Protein AF-A0A2E6TBU8-F1 (afdb_monomer_lite)

Structure (mmCIF, N/CA/C/O backbone):
data_AF-A0A2E6TBU8-F1
#
_entry.id   AF-A0A2E6TBU8-F1
#
loop_
_atom_site.group_PDB
_atom_site.id
_atom_site.type_symbol
_atom_site.label_atom_id
_atom_site.label_alt_id
_atom_site.label_comp_id
_atom_site.label_asym_id
_atom_site.label_entity_id
_atom_site.label_seq_id
_atom_site.pdbx_PDB_ins_code
_atom_site.Cartn_x
_atom_site.Cartn_y
_atom_site.Cartn_z
_atom_site.occupancy
_atom_site.B_iso_or_equiv
_atom_site.auth_seq_id
_atom_site.auth_comp_id
_atom_site.auth_asym_id
_atom_site.auth_atom_id
_atom_site.pdbx_PDB_model_num
ATOM 1 N N . MET A 1 1 ? 27.312 -47.775 -93.375 1.00 44.75 1 MET A N 1
ATOM 2 C CA . MET A 1 1 ? 28.002 -47.235 -92.183 1.00 44.75 1 MET A CA 1
ATOM 3 C C . MET A 1 1 ? 27.110 -46.174 -91.551 1.00 44.75 1 MET A C 1
ATOM 5 O O . MET A 1 1 ? 26.597 -45.338 -92.279 1.00 44.75 1 MET A O 1
ATOM 9 N N . LYS A 1 2 ? 26.864 -46.291 -90.235 1.00 50.62 2 LYS A N 1
ATOM 10 C CA . LYS A 1 2 ? 26.218 -45.297 -89.344 1.00 50.62 2 LYS A CA 1
ATOM 11 C C . LYS A 1 2 ? 26.925 -43.934 -89.485 1.00 50.62 2 LYS A C 1
ATOM 13 O O . LYS A 1 2 ? 28.107 -43.943 -89.801 1.00 50.62 2 LYS A O 1
ATOM 18 N N . THR A 1 3 ? 26.263 -42.788 -89.320 1.00 46.72 3 THR A N 1
ATOM 19 C CA . THR A 1 3 ? 26.071 -42.106 -88.017 1.00 46.72 3 THR A CA 1
ATOM 20 C C . THR A 1 3 ? 24.971 -41.032 -88.132 1.00 46.72 3 THR A C 1
ATOM 22 O O . THR A 1 3 ? 24.974 -40.225 -89.052 1.00 46.72 3 THR A O 1
ATOM 25 N N . LEU A 1 4 ? 23.896 -41.109 -87.338 1.00 62.50 4 LEU A N 1
ATOM 26 C CA . LEU A 1 4 ? 23.653 -40.262 -86.154 1.00 62.50 4 LEU A CA 1
ATOM 27 C C . LEU A 1 4 ? 24.208 -38.830 -86.255 1.00 62.50 4 LEU A C 1
ATOM 29 O O . LEU A 1 4 ? 25.406 -38.631 -86.076 1.00 62.50 4 LEU A O 1
ATOM 33 N N . GLN A 1 5 ? 23.319 -37.842 -86.382 1.00 59.22 5 GLN A N 1
ATOM 34 C CA . GLN A 1 5 ? 23.560 -36.506 -85.836 1.00 59.22 5 GLN A CA 1
ATOM 35 C C . GLN A 1 5 ? 22.358 -36.086 -84.985 1.00 59.22 5 GLN A C 1
ATOM 37 O O . GLN A 1 5 ? 21.212 -36.057 -85.426 1.00 59.22 5 GLN A O 1
ATOM 42 N N . LEU A 1 6 ? 22.698 -35.896 -83.715 1.00 56.44 6 LEU A N 1
ATOM 43 C CA . LEU A 1 6 ? 21.910 -35.684 -82.511 1.00 56.44 6 LEU A CA 1
ATOM 44 C C . LEU A 1 6 ? 20.945 -34.493 -82.596 1.00 56.44 6 LEU A C 1
ATOM 46 O O . LEU A 1 6 ? 21.318 -33.396 -83.007 1.00 56.44 6 LEU A O 1
ATOM 50 N N . ALA A 1 7 ? 19.744 -34.689 -82.054 1.00 62.12 7 ALA A N 1
ATOM 51 C CA . ALA A 1 7 ? 18.883 -33.609 -81.600 1.00 62.12 7 ALA A CA 1
ATOM 52 C C . ALA A 1 7 ? 19.557 -32.850 -80.444 1.00 62.12 7 ALA A C 1
ATOM 54 O O . ALA A 1 7 ? 19.913 -33.448 -79.429 1.00 62.12 7 ALA A O 1
ATOM 55 N N . LEU A 1 8 ? 19.684 -31.530 -80.565 1.00 59.69 8 LEU A N 1
ATOM 56 C CA . LEU A 1 8 ? 20.050 -30.655 -79.452 1.00 59.69 8 LEU A CA 1
ATOM 57 C C . LEU A 1 8 ? 18.792 -29.925 -78.978 1.00 59.69 8 LEU A C 1
ATOM 59 O O . LEU A 1 8 ? 18.459 -28.831 -79.422 1.00 59.69 8 LEU A O 1
ATOM 63 N N . SER A 1 9 ? 18.073 -30.580 -78.067 1.00 67.00 9 SER A N 1
ATOM 64 C CA . SER A 1 9 ? 17.019 -29.961 -77.269 1.00 67.00 9 SER A CA 1
ATOM 65 C C . SER A 1 9 ? 17.670 -29.028 -76.247 1.00 67.00 9 SER A C 1
ATOM 67 O O . SER A 1 9 ? 18.173 -29.478 -75.217 1.00 67.00 9 SER A O 1
ATOM 69 N N . SER A 1 10 ? 17.666 -27.727 -76.534 1.00 66.00 10 SER A N 1
ATOM 70 C CA . SER A 1 10 ? 18.135 -26.684 -75.618 1.00 66.00 10 SER A CA 1
ATOM 71 C C . SER A 1 10 ? 17.218 -26.601 -74.394 1.00 66.00 10 SER A C 1
ATOM 73 O O . SER A 1 10 ? 16.193 -25.918 -74.399 1.00 66.00 10 SER A O 1
ATOM 75 N N . LYS A 1 11 ? 17.574 -27.317 -73.325 1.00 64.06 11 LYS A N 1
ATOM 76 C CA . LYS A 1 11 ? 16.911 -27.215 -72.024 1.00 64.06 11 LYS A CA 1
ATOM 77 C C . LYS A 1 11 ? 17.413 -25.947 -71.326 1.00 64.06 11 LYS A C 1
ATOM 79 O O . LYS A 1 11 ? 18.502 -25.939 -70.764 1.00 64.06 11 LYS A O 1
ATOM 84 N N . SER A 1 12 ? 16.623 -24.875 -71.382 1.00 64.94 12 SER A N 1
ATOM 85 C CA . SER A 1 12 ? 16.868 -23.654 -70.604 1.00 64.94 12 SER A CA 1
ATOM 86 C C . SER A 1 12 ? 16.741 -23.971 -69.110 1.00 64.94 12 SER A C 1
ATOM 88 O O . SER A 1 12 ? 15.643 -24.185 -68.598 1.00 64.94 12 SER A O 1
ATOM 90 N N . SER A 1 13 ? 17.871 -24.071 -68.410 1.00 67.94 13 SER A N 1
ATOM 91 C CA . SER A 1 13 ? 17.912 -24.122 -66.951 1.00 67.94 13 SER A CA 1
ATOM 92 C C . SER A 1 13 ? 17.833 -22.699 -66.403 1.00 67.94 13 SER A C 1
ATOM 94 O O . SER A 1 13 ? 18.804 -21.945 -66.469 1.00 67.94 13 SER A O 1
ATOM 96 N N . THR A 1 14 ? 16.687 -22.319 -65.846 1.00 67.69 14 THR A N 1
ATOM 97 C CA . THR A 1 14 ? 16.548 -21.074 -65.084 1.00 67.69 14 THR A CA 1
ATOM 98 C C . THR A 1 14 ? 17.296 -21.211 -63.760 1.00 67.69 14 THR A C 1
ATOM 100 O O . THR A 1 14 ? 16.773 -21.752 -62.784 1.00 67.69 14 THR A O 1
ATOM 103 N N . THR A 1 15 ? 18.543 -20.750 -63.723 1.00 69.94 15 THR A N 1
ATOM 104 C CA . THR A 1 15 ? 19.335 -20.657 -62.494 1.00 69.94 15 THR A CA 1
ATOM 105 C C . THR A 1 15 ? 18.718 -19.582 -61.608 1.00 69.94 15 THR A C 1
ATOM 107 O O . THR A 1 15 ? 18.821 -18.390 -61.891 1.00 69.94 15 THR A O 1
ATOM 110 N N . HIS A 1 16 ? 18.033 -19.991 -60.544 1.00 70.50 16 HIS A N 1
ATOM 111 C CA . HIS A 1 16 ? 17.517 -19.051 -59.559 1.00 70.50 16 HIS A CA 1
ATOM 112 C C . HIS A 1 16 ? 18.712 -18.412 -58.839 1.00 70.50 16 HIS A C 1
ATOM 114 O O . HIS A 1 16 ? 19.489 -19.105 -58.177 1.00 70.50 16 HIS A O 1
ATOM 120 N N . ALA A 1 17 ? 18.911 -17.105 -59.022 1.00 74.88 17 ALA A N 1
ATOM 121 C CA . ALA A 1 17 ? 19.996 -16.385 -58.374 1.00 74.88 17 ALA A CA 1
ATOM 122 C C . ALA A 1 17 ? 19.794 -16.444 -56.855 1.00 74.88 17 ALA A C 1
ATOM 124 O O . ALA A 1 17 ? 18.812 -15.920 -56.326 1.00 74.88 17 ALA A O 1
ATOM 125 N N . LYS A 1 18 ? 20.720 -17.098 -56.147 1.00 73.25 18 LYS A N 1
ATOM 126 C CA . LYS A 1 18 ? 20.741 -17.091 -54.683 1.00 73.25 18 LYS A CA 1
ATOM 127 C C . LYS A 1 18 ? 21.026 -15.659 -54.235 1.00 73.25 18 LYS A C 1
ATOM 129 O O . LYS A 1 18 ? 22.141 -15.171 -54.399 1.00 73.25 18 LYS A O 1
ATOM 134 N N . ARG A 1 19 ? 20.008 -14.970 -53.718 1.00 77.69 19 ARG A N 1
ATOM 135 C CA . ARG A 1 19 ? 20.168 -13.633 -53.136 1.00 77.69 19 ARG A CA 1
ATOM 136 C C . ARG A 1 19 ? 20.921 -13.804 -51.817 1.00 77.69 19 ARG A C 1
ATOM 138 O O . ARG A 1 19 ? 20.428 -14.467 -50.909 1.00 77.69 19 ARG A O 1
ATOM 145 N N . GLY A 1 20 ? 22.152 -13.299 -51.773 1.00 75.88 20 GLY A N 1
ATOM 146 C CA . GLY A 1 20 ? 22.964 -13.251 -50.562 1.00 75.88 20 GLY A CA 1
ATOM 147 C C . GLY A 1 20 ? 22.460 -12.176 -49.602 1.00 75.88 20 GLY A C 1
ATOM 148 O O . GLY A 1 20 ? 21.785 -11.233 -50.011 1.00 75.88 20 GLY A O 1
ATOM 149 N N . PHE A 1 21 ? 22.799 -12.339 -48.330 1.00 82.06 21 PHE A N 1
ATOM 150 C CA . PHE A 1 21 ? 22.486 -11.382 -47.277 1.00 82.06 21 PHE A CA 1
ATOM 151 C C . PHE A 1 21 ? 23.396 -10.152 -47.382 1.00 82.06 21 PHE A C 1
ATOM 153 O O . PHE A 1 21 ? 24.569 -10.278 -47.744 1.00 82.06 21 PHE A O 1
ATOM 160 N N . THR A 1 22 ? 22.874 -8.962 -47.086 1.00 90.38 22 THR A N 1
ATOM 161 C CA . THR A 1 22 ? 23.671 -7.730 -47.174 1.00 90.38 22 THR A CA 1
ATOM 162 C C . THR A 1 22 ? 24.373 -7.430 -45.848 1.00 90.38 22 THR A C 1
ATOM 164 O O . THR A 1 22 ? 23.861 -7.736 -44.774 1.00 90.38 22 THR A O 1
ATOM 167 N N . LEU A 1 23 ? 25.552 -6.799 -45.895 1.00 91.62 23 LEU A N 1
ATOM 168 C CA . LEU A 1 23 ? 26.266 -6.397 -44.673 1.00 91.62 23 LEU A CA 1
ATOM 169 C C . LEU A 1 23 ? 25.438 -5.424 -43.826 1.00 91.62 23 LEU A C 1
ATOM 171 O O . LEU A 1 23 ? 25.397 -5.549 -42.605 1.00 91.62 23 LEU A O 1
ATOM 175 N N . ILE A 1 24 ? 24.744 -4.489 -44.481 1.00 94.69 24 ILE A N 1
ATOM 176 C CA . ILE A 1 24 ? 23.894 -3.503 -43.806 1.00 94.69 24 ILE A CA 1
ATOM 177 C C . ILE A 1 24 ? 22.760 -4.169 -43.018 1.00 94.69 24 ILE A C 1
ATOM 179 O O . ILE A 1 24 ? 22.394 -3.699 -41.948 1.00 94.69 24 ILE A O 1
ATOM 183 N N . GLU A 1 25 ? 22.250 -5.299 -43.497 1.00 91.69 25 GLU A N 1
ATOM 184 C CA . GLU A 1 25 ? 21.164 -6.027 -42.851 1.00 91.69 25 GLU A CA 1
ATOM 185 C C . GLU A 1 25 ? 21.635 -6.711 -41.562 1.00 91.69 25 GLU A C 1
ATOM 187 O O . GLU A 1 25 ? 20.921 -6.672 -40.564 1.00 91.69 25 GLU A O 1
ATOM 192 N N . ILE A 1 26 ? 22.877 -7.215 -41.511 1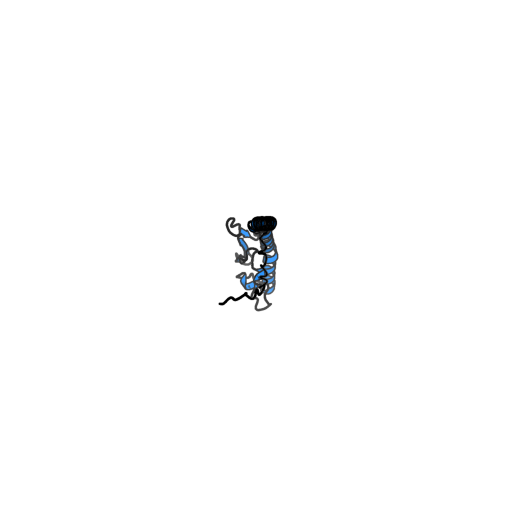.00 93.56 26 ILE A N 1
ATOM 193 C CA . ILE A 1 26 ? 23.454 -7.707 -40.246 1.00 93.56 26 ILE A CA 1
ATOM 194 C C . ILE A 1 26 ? 23.714 -6.531 -39.307 1.00 93.56 26 ILE A C 1
ATOM 196 O O . ILE A 1 26 ? 23.429 -6.628 -38.117 1.00 93.56 26 ILE A O 1
ATOM 200 N N . LEU A 1 27 ? 24.209 -5.404 -39.824 1.00 95.88 27 LEU A N 1
ATOM 201 C CA . LEU A 1 27 ? 24.492 -4.224 -39.003 1.00 95.88 27 LEU A CA 1
ATOM 202 C C . LEU A 1 27 ? 23.231 -3.667 -38.332 1.00 95.88 27 LEU A C 1
ATOM 204 O O . LEU A 1 27 ? 23.262 -3.381 -37.137 1.00 95.88 27 LEU A O 1
ATOM 208 N N . ILE A 1 28 ? 22.117 -3.560 -39.062 1.00 95.62 28 ILE A N 1
ATOM 209 C CA . ILE A 1 28 ? 20.843 -3.091 -38.498 1.00 95.62 28 ILE A CA 1
ATOM 210 C C . ILE A 1 28 ? 20.316 -4.085 -37.458 1.00 95.62 28 ILE A C 1
ATOM 212 O O . ILE A 1 28 ? 19.880 -3.666 -36.388 1.00 95.62 28 ILE A O 1
ATOM 216 N N . VAL A 1 29 ? 20.390 -5.393 -37.719 1.00 95.88 29 VAL A N 1
ATOM 217 C CA . VAL A 1 29 ? 19.944 -6.416 -36.758 1.00 95.88 29 VAL A CA 1
ATOM 218 C C . VAL A 1 29 ? 20.764 -6.358 -35.468 1.00 95.88 29 VAL A C 1
ATOM 220 O O . VAL A 1 29 ? 20.187 -6.347 -34.383 1.00 95.88 29 VAL A O 1
ATOM 223 N N . LEU A 1 30 ? 22.092 -6.255 -35.563 1.00 95.75 30 LEU A N 1
ATOM 224 C CA . LEU A 1 30 ? 22.961 -6.123 -34.390 1.00 95.75 30 LEU A CA 1
ATOM 225 C C . LEU A 1 30 ? 22.686 -4.826 -33.617 1.00 95.75 30 LEU A C 1
ATOM 227 O O . LEU A 1 30 ? 22.655 -4.850 -32.387 1.00 95.75 30 LEU A O 1
ATOM 231 N N . ALA A 1 31 ? 22.427 -3.718 -34.317 1.00 96.31 31 ALA A N 1
ATOM 232 C CA . ALA A 1 31 ? 22.052 -2.454 -33.689 1.00 96.31 31 ALA A CA 1
ATOM 233 C C . ALA A 1 31 ? 20.714 -2.558 -32.934 1.00 96.31 31 ALA A C 1
ATOM 235 O O . ALA A 1 31 ? 20.615 -2.103 -31.794 1.00 96.31 31 ALA A O 1
ATOM 236 N N . LEU A 1 32 ? 19.701 -3.198 -33.528 1.00 96.31 32 LEU A N 1
ATOM 237 C CA . LEU A 1 32 ? 18.399 -3.410 -32.889 1.00 96.31 32 LEU A CA 1
ATOM 238 C C . LEU A 1 32 ? 18.494 -4.349 -31.683 1.00 96.31 32 LEU A C 1
ATOM 240 O O . LEU A 1 32 ? 17.910 -4.056 -30.642 1.00 96.31 32 LEU A O 1
ATOM 244 N N . ILE A 1 33 ? 19.259 -5.440 -31.788 1.00 95.75 33 ILE A N 1
ATOM 245 C CA . ILE A 1 33 ? 19.508 -6.347 -30.659 1.00 95.75 33 ILE A CA 1
ATOM 246 C C . ILE A 1 33 ? 20.220 -5.598 -29.528 1.00 95.75 33 ILE A C 1
ATOM 248 O O . ILE A 1 33 ? 19.814 -5.731 -28.379 1.00 95.75 33 ILE A O 1
ATOM 252 N N . GLY A 1 34 ? 21.227 -4.774 -29.836 1.00 94.50 34 GLY A N 1
ATOM 253 C CA . GLY A 1 34 ? 21.924 -3.954 -28.842 1.00 94.50 34 GLY A CA 1
ATOM 254 C C . GLY A 1 34 ? 20.999 -2.965 -28.126 1.00 94.50 34 GLY A C 1
ATOM 255 O O . GLY A 1 34 ? 21.048 -2.855 -26.902 1.00 94.50 34 GLY A O 1
ATOM 256 N N . LEU A 1 35 ? 20.106 -2.300 -28.866 1.00 93.25 35 LEU A N 1
ATOM 257 C CA . LEU A 1 35 ? 19.114 -1.384 -28.299 1.00 93.25 35 LEU A CA 1
ATOM 258 C C . LEU A 1 35 ? 18.117 -2.110 -27.386 1.00 93.25 35 LEU A C 1
ATOM 260 O O . LEU A 1 35 ? 17.877 -1.674 -26.261 1.00 93.25 35 LEU A O 1
ATOM 264 N N . VAL A 1 36 ? 17.550 -3.228 -27.850 1.00 93.19 36 VAL A N 1
ATOM 265 C CA . VAL A 1 36 ? 16.604 -4.025 -27.055 1.00 93.19 36 VAL A CA 1
ATOM 266 C C . VAL A 1 36 ? 17.289 -4.599 -25.818 1.00 93.19 36 VAL A C 1
ATOM 268 O O . VAL A 1 36 ? 16.712 -4.542 -24.738 1.00 93.19 36 VAL A O 1
ATOM 271 N N . ALA A 1 37 ? 18.522 -5.095 -25.938 1.00 90.56 37 ALA A N 1
ATOM 272 C CA . ALA A 1 37 ? 19.291 -5.607 -24.807 1.00 90.56 37 ALA A CA 1
ATOM 273 C C . ALA A 1 37 ? 19.552 -4.519 -23.752 1.00 90.56 37 ALA A C 1
ATOM 275 O O . ALA A 1 37 ? 19.358 -4.769 -22.563 1.00 90.56 37 ALA A O 1
ATOM 276 N N . ALA A 1 38 ? 19.905 -3.301 -24.178 1.00 85.56 38 ALA A N 1
ATOM 277 C CA . ALA A 1 38 ? 20.111 -2.166 -23.279 1.00 85.56 38 ALA A CA 1
ATOM 278 C C . ALA A 1 38 ? 18.833 -1.787 -22.510 1.00 85.56 38 ALA A C 1
ATOM 280 O O . ALA A 1 38 ? 18.884 -1.552 -21.305 1.00 85.56 38 ALA A O 1
ATOM 281 N N . LEU A 1 39 ? 17.678 -1.775 -23.184 1.00 83.25 39 LEU A N 1
ATOM 282 C CA . LEU A 1 39 ? 16.388 -1.482 -22.548 1.00 83.25 39 LEU A CA 1
ATOM 283 C C . LEU A 1 39 ? 15.885 -2.643 -21.679 1.00 83.25 39 LEU A C 1
ATOM 285 O O . LEU A 1 39 ? 15.280 -2.418 -20.636 1.00 83.25 39 LEU A O 1
ATOM 289 N N . SER A 1 40 ? 16.163 -3.883 -22.076 1.00 81.31 40 SER A N 1
ATOM 290 C CA . SER A 1 40 ? 15.710 -5.084 -21.372 1.00 81.31 40 SER A CA 1
ATOM 291 C C . SER A 1 40 ? 16.431 -5.319 -20.042 1.00 81.31 40 SER A C 1
ATOM 293 O O . SER A 1 40 ? 15.905 -6.050 -19.205 1.00 81.31 40 SER A O 1
ATOM 295 N N . MET A 1 41 ? 17.621 -4.743 -19.836 1.00 65.62 41 MET A N 1
ATOM 296 C CA . MET A 1 41 ? 18.357 -4.840 -18.566 1.00 65.62 41 MET A CA 1
ATOM 297 C C . MET A 1 41 ? 17.840 -3.862 -17.500 1.00 65.62 41 MET A C 1
ATOM 299 O O . MET A 1 41 ? 18.080 -4.067 -16.310 1.00 65.62 41 MET A O 1
ATOM 303 N N . GLY A 1 42 ? 17.117 -2.811 -17.900 1.00 62.88 42 GLY A N 1
ATOM 304 C CA . GLY A 1 42 ? 16.534 -1.835 -16.986 1.00 62.88 42 GLY A CA 1
ATOM 305 C C . GLY A 1 42 ? 15.279 -2.384 -16.319 1.00 62.88 42 GLY A C 1
ATOM 306 O O . GLY A 1 42 ? 14.175 -2.225 -16.834 1.00 62.88 42 GLY A O 1
ATOM 307 N N . GLY A 1 43 ? 15.431 -3.018 -15.156 1.00 58.78 43 GLY A N 1
ATOM 308 C CA . GLY A 1 43 ? 14.300 -3.366 -14.304 1.00 58.78 43 GLY A CA 1
ATOM 309 C C . GLY A 1 43 ? 13.502 -2.110 -13.951 1.00 58.78 43 GLY A C 1
ATOM 310 O O . GLY A 1 43 ? 13.962 -1.273 -13.177 1.00 58.78 43 GLY A O 1
ATOM 311 N N . LEU A 1 44 ? 12.275 -1.999 -14.465 1.00 57.75 44 LEU A N 1
ATOM 312 C CA . LEU A 1 44 ? 11.300 -0.968 -14.077 1.00 57.75 44 LEU A CA 1
ATOM 313 C C . LEU A 1 44 ? 10.910 -1.052 -12.586 1.00 57.75 44 LEU A C 1
ATOM 315 O O . LEU A 1 44 ? 9.993 -0.380 -12.148 1.00 57.75 44 LEU A O 1
ATOM 319 N N . SER A 1 45 ? 11.550 -1.887 -11.774 1.00 55.41 45 SER A N 1
ATOM 320 C CA . SER A 1 45 ? 11.269 -2.004 -10.345 1.00 55.41 45 SER A CA 1
ATOM 321 C C . SER A 1 45 ? 11.802 -0.815 -9.538 1.00 55.41 45 SER A C 1
ATOM 323 O O . SER A 1 45 ? 11.127 -0.389 -8.607 1.00 55.41 45 SER A O 1
ATOM 325 N N . GLY A 1 46 ? 12.964 -0.254 -9.901 1.00 55.00 46 GLY A N 1
ATOM 326 C CA . GLY A 1 46 ? 13.645 0.780 -9.104 1.00 55.00 46 GLY A CA 1
ATOM 327 C C . GLY A 1 46 ? 12.993 2.165 -9.163 1.00 55.00 46 GLY A C 1
ATOM 328 O O . GLY A 1 46 ? 12.792 2.791 -8.131 1.00 55.00 46 GLY A O 1
ATOM 329 N N . ILE A 1 47 ? 12.575 2.616 -10.351 1.00 57.81 47 ILE A N 1
ATOM 330 C CA . ILE A 1 47 ? 11.898 3.922 -10.527 1.00 57.81 47 ILE A CA 1
ATOM 331 C C . ILE A 1 47 ? 10.518 3.933 -9.847 1.00 57.81 47 ILE A C 1
ATOM 333 O O . ILE A 1 47 ? 10.017 4.976 -9.443 1.00 57.81 47 ILE A O 1
ATOM 337 N N . PHE A 1 48 ? 9.904 2.761 -9.685 1.00 61.53 48 PHE A N 1
ATOM 338 C CA . PHE A 1 48 ? 8.604 2.622 -9.039 1.00 61.53 48 PHE A CA 1
ATOM 339 C C . PHE A 1 48 ? 8.706 2.368 -7.527 1.00 61.53 48 PHE A C 1
ATOM 341 O O . PHE A 1 48 ? 7.664 2.306 -6.887 1.00 61.53 48 PHE A O 1
ATOM 348 N N . GLY A 1 49 ? 9.902 2.211 -6.945 1.00 63.91 49 GLY A N 1
ATOM 349 C CA . GLY A 1 49 ? 10.078 1.907 -5.516 1.00 63.91 49 GLY A CA 1
ATOM 350 C C . GLY A 1 49 ? 9.523 3.002 -4.604 1.00 63.91 49 GLY A C 1
ATOM 351 O O . GLY A 1 49 ? 8.569 2.761 -3.871 1.00 63.91 49 GLY A O 1
ATOM 352 N N . GLU A 1 50 ? 10.035 4.227 -4.743 1.00 68.94 50 GLU A N 1
ATOM 353 C CA . GLU A 1 50 ? 9.598 5.396 -3.959 1.00 68.94 50 GLU A CA 1
ATOM 354 C C . GLU A 1 50 ? 8.102 5.695 -4.161 1.00 68.94 50 GLU A C 1
ATOM 356 O O . GLU A 1 50 ? 7.358 5.933 -3.211 1.00 68.94 50 GLU A O 1
ATOM 361 N N . SER A 1 51 ? 7.614 5.573 -5.402 1.00 80.75 51 SER A N 1
ATOM 362 C CA . SER A 1 51 ? 6.188 5.743 -5.705 1.00 80.75 51 SER A CA 1
ATOM 363 C C . SER A 1 51 ? 5.317 4.672 -5.037 1.00 80.75 51 SER A C 1
ATOM 365 O O . SER A 1 51 ? 4.232 4.983 -4.549 1.00 80.75 51 SER A O 1
ATOM 367 N N . LYS A 1 52 ? 5.776 3.416 -4.978 1.00 87.25 52 LYS A N 1
ATOM 368 C CA . LYS A 1 52 ? 5.070 2.327 -4.287 1.00 87.25 52 LYS A CA 1
ATOM 369 C C . LYS A 1 52 ? 5.036 2.560 -2.779 1.00 87.25 52 LYS A C 1
ATOM 371 O O . LYS A 1 52 ? 3.979 2.389 -2.182 1.00 87.25 52 LYS A O 1
ATOM 376 N N . GLU A 1 53 ? 6.139 2.990 -2.176 1.00 89.31 53 GLU A N 1
ATOM 377 C CA . GLU A 1 53 ? 6.174 3.334 -0.750 1.00 89.31 53 GLU A CA 1
ATOM 378 C C . GLU A 1 53 ? 5.200 4.464 -0.419 1.00 89.31 53 GLU A C 1
ATOM 380 O O . GLU A 1 53 ? 4.394 4.328 0.499 1.00 89.31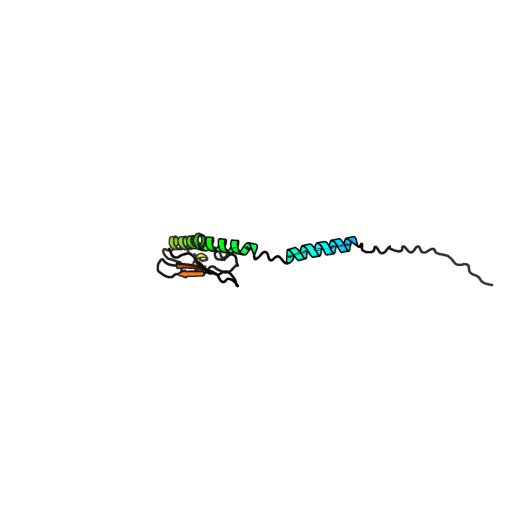 53 GLU A O 1
ATOM 385 N N . GLN A 1 54 ? 5.172 5.523 -1.230 1.00 89.81 54 GLN A N 1
ATOM 386 C CA . GLN A 1 54 ? 4.237 6.630 -1.040 1.00 89.81 54 GLN A CA 1
ATOM 387 C C . GLN A 1 54 ? 2.769 6.203 -1.194 1.00 89.81 54 GLN A C 1
ATOM 389 O O . GLN A 1 54 ? 1.910 6.641 -0.424 1.00 89.81 54 GLN A O 1
ATOM 394 N N . ILE A 1 55 ? 2.459 5.333 -2.164 1.00 91.56 55 ILE A N 1
ATOM 395 C CA . ILE A 1 55 ? 1.109 4.769 -2.327 1.00 91.56 55 ILE A CA 1
ATOM 396 C C . ILE A 1 55 ? 0.724 3.943 -1.094 1.00 91.56 55 ILE A C 1
ATOM 398 O O . ILE A 1 55 ? -0.405 4.057 -0.616 1.00 91.56 55 ILE A O 1
ATOM 402 N N . ALA A 1 56 ? 1.650 3.132 -0.574 1.00 93.94 56 ALA A N 1
ATOM 403 C CA . ALA A 1 56 ? 1.421 2.335 0.624 1.00 93.94 56 ALA A CA 1
ATOM 404 C C . ALA A 1 56 ? 1.180 3.215 1.860 1.00 93.94 56 ALA A C 1
ATOM 406 O O . ALA A 1 56 ? 0.204 2.990 2.572 1.00 93.94 56 ALA A O 1
ATOM 407 N N . ALA A 1 57 ? 1.998 4.250 2.069 1.00 92.94 57 ALA A N 1
ATOM 408 C CA . ALA A 1 57 ? 1.833 5.212 3.161 1.00 92.94 57 ALA A CA 1
ATOM 409 C C . ALA A 1 57 ? 0.481 5.935 3.080 1.00 92.94 57 ALA A C 1
ATOM 411 O O . ALA A 1 57 ? -0.312 5.878 4.015 1.00 92.94 57 ALA A O 1
ATOM 412 N N . THR A 1 58 ? 0.144 6.483 1.907 1.00 93.94 58 THR A N 1
ATOM 413 C CA . THR A 1 58 ? -1.144 7.162 1.665 1.00 93.94 58 THR A CA 1
ATOM 414 C C . THR A 1 58 ? -2.335 6.241 1.937 1.00 93.94 58 THR A C 1
ATOM 416 O O . THR A 1 58 ? -3.388 6.667 2.417 1.00 93.94 58 THR A O 1
ATOM 419 N N . TRP A 1 59 ? -2.203 4.958 1.600 1.00 95.31 59 TRP A N 1
ATOM 420 C CA . TRP A 1 59 ? -3.250 3.994 1.891 1.00 95.31 59 TRP A CA 1
ATOM 421 C C . TRP A 1 59 ? -3.369 3.740 3.393 1.00 95.31 59 TRP A C 1
ATOM 423 O O . TRP A 1 59 ? -4.479 3.798 3.914 1.00 95.31 59 TRP A O 1
ATOM 433 N N . VAL A 1 60 ? -2.256 3.489 4.082 1.00 94.69 60 VAL A N 1
ATOM 434 C CA . VAL A 1 60 ? -2.242 3.164 5.513 1.00 94.69 60 VAL A CA 1
ATOM 435 C C . VAL A 1 60 ? -2.720 4.343 6.368 1.00 94.69 60 VAL A C 1
ATOM 437 O O . VAL A 1 60 ? -3.517 4.136 7.276 1.00 94.69 60 VAL A O 1
ATOM 440 N N . GLU A 1 61 ? -2.300 5.566 6.053 1.00 93.44 61 GLU A N 1
ATOM 441 C CA . GLU A 1 61 ? -2.663 6.789 6.786 1.00 93.44 61 GLU A CA 1
ATOM 442 C C . GLU A 1 61 ? -4.040 7.341 6.393 1.00 93.44 61 GLU A C 1
ATOM 444 O O . GLU A 1 61 ? -4.653 8.082 7.150 1.00 93.44 61 GLU A O 1
ATOM 449 N N . GLY A 1 62 ? -4.552 6.987 5.211 1.00 93.31 62 GLY A N 1
ATOM 450 C CA . GLY A 1 62 ? -5.801 7.535 4.683 1.00 93.31 62 GLY A CA 1
ATOM 451 C C . GLY A 1 62 ? -6.857 6.470 4.420 1.00 93.31 62 GLY A C 1
ATOM 452 O O . GLY A 1 62 ? -7.772 6.243 5.216 1.00 93.31 62 GLY A O 1
ATOM 453 N N . ASN A 1 63 ? -6.769 5.830 3.251 1.00 93.38 63 ASN A N 1
ATOM 454 C CA . ASN A 1 63 ? -7.828 4.951 2.742 1.00 93.38 63 ASN A CA 1
ATOM 455 C C . ASN A 1 63 ? -8.154 3.789 3.693 1.00 93.38 63 ASN A C 1
ATOM 457 O O . ASN A 1 63 ? -9.326 3.512 3.947 1.00 93.38 63 ASN A O 1
ATOM 461 N N . GLY A 1 64 ? -7.138 3.127 4.242 1.00 93.62 64 GLY A N 1
ATOM 462 C CA . GLY A 1 64 ? -7.290 2.021 5.179 1.00 93.62 64 GLY A CA 1
ATOM 463 C C . GLY A 1 64 ? -7.990 2.443 6.470 1.00 93.62 64 GLY A C 1
ATOM 464 O O . GLY A 1 64 ? -8.956 1.793 6.880 1.00 93.62 64 GLY A O 1
ATOM 465 N N . GLN A 1 65 ? -7.601 3.582 7.054 1.00 93.75 65 GLN A N 1
ATOM 466 C CA . GLN A 1 65 ? -8.288 4.145 8.220 1.00 93.75 65 GLN A CA 1
ATOM 467 C C . GLN A 1 65 ? -9.750 4.485 7.909 1.00 93.75 65 GLN A C 1
ATOM 469 O O . GLN A 1 65 ? -10.644 4.216 8.716 1.00 93.75 65 GLN A O 1
ATOM 474 N N . ALA A 1 66 ? -10.028 5.021 6.716 1.00 93.94 66 ALA A N 1
ATOM 475 C CA . ALA A 1 66 ? -11.385 5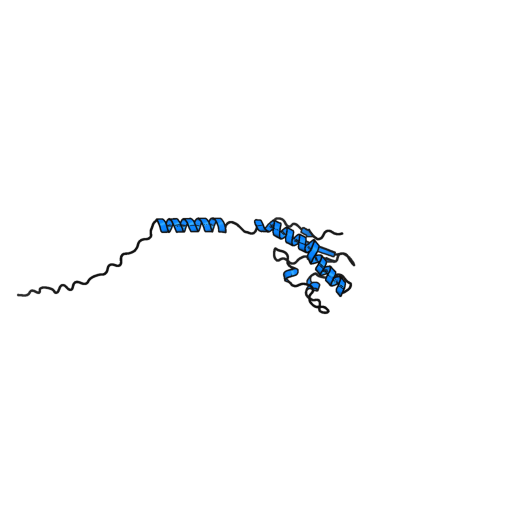.338 6.283 1.00 93.94 66 ALA A CA 1
ATOM 476 C C . ALA A 1 66 ? -12.254 4.078 6.121 1.00 93.94 66 ALA A C 1
ATOM 478 O O . ALA A 1 66 ? -13.432 4.090 6.490 1.00 93.94 66 ALA A O 1
ATOM 479 N N . LEU A 1 67 ? -11.694 2.976 5.608 1.00 94.44 67 LEU A N 1
ATOM 480 C CA . LEU A 1 67 ? -12.392 1.688 5.516 1.00 94.44 67 LEU A CA 1
ATOM 481 C C . LEU A 1 67 ? -12.734 1.135 6.905 1.00 94.44 67 LEU A C 1
ATOM 483 O O . LEU A 1 67 ? -13.871 0.718 7.137 1.00 94.44 67 LEU A O 1
ATOM 487 N N . ILE A 1 68 ? -11.785 1.193 7.841 1.00 94.00 68 ILE A N 1
ATOM 488 C CA . ILE A 1 68 ? -11.992 0.764 9.231 1.00 94.00 68 ILE A CA 1
ATOM 489 C C . ILE A 1 68 ? -13.045 1.645 9.911 1.00 94.00 68 ILE A C 1
ATOM 491 O O . ILE A 1 68 ? -13.985 1.133 10.516 1.00 94.00 68 ILE A O 1
ATOM 495 N N . SER A 1 69 ? -12.964 2.962 9.734 1.00 93.06 69 SER A N 1
ATOM 496 C CA . SER A 1 69 ? -13.933 3.923 10.273 1.00 93.06 69 SER A CA 1
ATOM 497 C C . SER A 1 69 ? -15.346 3.644 9.766 1.00 93.06 69 SER A C 1
ATOM 499 O O . SER A 1 69 ? -16.293 3.594 10.548 1.00 93.06 69 SER A O 1
ATOM 501 N N . ARG A 1 70 ? -15.496 3.356 8.466 1.00 93.19 70 ARG A N 1
ATOM 502 C CA . ARG A 1 70 ? -16.780 2.946 7.874 1.00 93.19 70 ARG A CA 1
ATOM 503 C C . ARG A 1 70 ? -17.315 1.648 8.474 1.00 93.19 70 ARG A C 1
ATOM 505 O O . ARG A 1 70 ? -18.533 1.513 8.593 1.00 93.19 70 ARG A O 1
ATOM 512 N N . TYR A 1 71 ? -16.446 0.698 8.821 1.00 92.81 71 TYR A N 1
ATOM 513 C CA . TYR A 1 71 ? -16.853 -0.525 9.514 1.00 92.81 71 TYR A CA 1
ATOM 514 C C . TYR A 1 71 ? -17.378 -0.207 10.918 1.00 92.81 71 TYR A C 1
ATOM 516 O O . TYR A 1 71 ? -18.479 -0.631 11.270 1.00 92.81 71 TYR A O 1
ATOM 524 N N . VAL A 1 72 ? -16.654 0.620 11.678 1.00 92.38 72 VAL A N 1
ATOM 525 C CA . VAL A 1 72 ? -17.071 1.065 13.017 1.00 92.38 72 VAL A CA 1
ATOM 526 C C . VAL A 1 72 ? -18.410 1.797 12.963 1.00 92.38 72 VAL A C 1
ATOM 528 O O . VAL A 1 72 ? -19.279 1.522 13.781 1.00 92.38 72 VAL A O 1
ATOM 531 N N . THR A 1 73 ? -18.643 2.667 11.977 1.00 91.81 73 THR A N 1
ATOM 532 C CA . THR A 1 73 ? -19.936 3.358 11.826 1.00 91.81 73 THR A CA 1
ATOM 533 C C . THR A 1 73 ? -21.105 2.389 11.608 1.00 91.81 73 THR A C 1
ATOM 535 O O . THR A 1 73 ? -22.213 2.665 12.058 1.00 91.81 73 THR A O 1
ATOM 538 N N . ARG A 1 74 ? -20.882 1.252 10.933 1.00 90.44 74 ARG A N 1
ATOM 539 C CA . ARG A 1 74 ? -21.935 0.260 10.642 1.00 90.44 74 ARG A CA 1
ATOM 540 C C . ARG A 1 74 ? -22.156 -0.759 11.757 1.00 90.44 74 ARG A C 1
ATOM 542 O O . ARG A 1 74 ? -23.285 -1.202 11.949 1.00 90.44 74 ARG A O 1
ATOM 549 N N . HIS A 1 75 ? -21.098 -1.149 12.467 1.00 89.62 75 HIS A N 1
ATOM 550 C CA . HIS A 1 75 ? -21.141 -2.239 13.457 1.00 89.62 75 HIS A CA 1
ATOM 551 C C . HIS A 1 75 ? -20.945 -1.774 14.903 1.00 89.62 75 HIS A C 1
ATOM 553 O O . HIS A 1 75 ? -21.133 -2.564 15.822 1.00 89.62 75 HIS A O 1
ATOM 559 N N . GLY A 1 76 ? -20.564 -0.514 15.122 1.00 90.19 76 GLY A N 1
ATOM 560 C CA . GLY A 1 76 ? -20.301 0.067 16.442 1.00 90.19 76 GLY A CA 1
ATOM 561 C C . GLY A 1 76 ? -19.001 -0.404 17.102 1.00 90.19 76 GLY A C 1
ATOM 562 O O . GLY A 1 76 ? -18.723 -0.021 18.234 1.00 90.19 76 GLY A O 1
ATOM 563 N N . GLN A 1 77 ? -18.206 -1.231 16.421 1.00 91.12 77 GLN A N 1
ATOM 564 C CA . GLN A 1 77 ? -16.967 -1.803 16.942 1.00 91.12 77 GLN A CA 1
ATOM 565 C C . GLN A 1 77 ? -15.910 -1.928 15.845 1.00 91.12 77 GLN A C 1
ATOM 567 O O . GLN A 1 77 ? -16.240 -2.045 14.663 1.00 91.12 77 GLN A O 1
ATOM 572 N N . LEU A 1 78 ? -14.638 -1.939 16.247 1.00 93.31 78 LEU A N 1
ATOM 573 C CA . LEU A 1 78 ? -13.522 -2.232 15.348 1.00 93.31 78 LEU A CA 1
ATOM 574 C C . LEU A 1 78 ? -13.623 -3.661 14.789 1.00 93.31 78 LEU A C 1
ATOM 576 O O . LEU A 1 78 ? -14.037 -4.559 15.533 1.00 93.31 78 LEU A O 1
ATOM 580 N N . PRO A 1 79 ? -13.219 -3.887 13.524 1.00 92.75 79 PRO A N 1
ATOM 581 C CA . PRO A 1 79 ? -13.117 -5.234 12.977 1.00 92.75 79 PRO A CA 1
ATOM 582 C C . PRO A 1 79 ? -12.094 -6.051 13.778 1.00 92.75 79 PRO A C 1
ATOM 584 O O . PRO A 1 79 ? -11.142 -5.498 14.336 1.00 92.75 79 PRO A O 1
ATOM 587 N N . GLU A 1 80 ? -12.283 -7.367 13.852 1.00 92.19 80 GLU A N 1
ATOM 588 C CA . GLU A 1 80 ? -11.316 -8.257 14.506 1.00 92.19 80 GLU A CA 1
ATOM 589 C C . GLU A 1 80 ? -10.176 -8.593 13.543 1.00 92.19 80 GLU A C 1
ATOM 591 O O . GLU A 1 80 ? -9.024 -8.742 13.954 1.00 92.19 80 GLU A O 1
ATOM 596 N N . LYS A 1 81 ? -10.488 -8.667 12.244 1.00 92.44 81 LYS A N 1
ATOM 597 C CA . LYS A 1 81 ? -9.519 -8.903 11.175 1.00 92.44 81 LYS A CA 1
ATOM 598 C C . LYS A 1 81 ? -9.796 -8.011 9.973 1.00 92.44 81 LYS A C 1
ATOM 600 O O . LYS A 1 81 ? -10.932 -7.610 9.731 1.00 92.44 81 LYS A O 1
ATOM 605 N N . ILE A 1 82 ? -8.771 -7.745 9.166 1.00 91.62 82 ILE A N 1
ATOM 606 C CA . ILE A 1 82 ? -8.925 -6.918 7.959 1.00 91.62 82 ILE A CA 1
ATOM 607 C C . ILE A 1 82 ? -9.888 -7.554 6.942 1.00 91.62 82 ILE A C 1
ATOM 609 O O . ILE A 1 82 ? -10.555 -6.853 6.185 1.00 91.62 82 ILE A O 1
ATOM 613 N N . GLU A 1 83 ? -10.018 -8.883 6.947 1.00 91.38 83 GLU A N 1
ATOM 614 C CA . GLU A 1 83 ? -10.940 -9.625 6.084 1.00 91.38 83 GLU A CA 1
ATOM 615 C C . GLU A 1 83 ? -12.415 -9.374 6.412 1.00 91.38 83 GLU A C 1
ATOM 617 O O . GLU A 1 83 ? -13.266 -9.590 5.546 1.00 91.38 83 GLU A O 1
ATOM 622 N N . ASP A 1 84 ? -12.731 -8.887 7.614 1.00 90.94 84 ASP A N 1
ATOM 623 C CA . ASP A 1 84 ? -14.105 -8.546 7.994 1.00 90.94 84 ASP A CA 1
ATOM 624 C C . ASP A 1 84 ? -14.654 -7.420 7.096 1.00 90.94 84 ASP A C 1
ATOM 626 O O . ASP A 1 84 ? -15.854 -7.358 6.826 1.00 90.94 84 ASP A O 1
ATOM 630 N N . LEU A 1 85 ? -13.768 -6.594 6.521 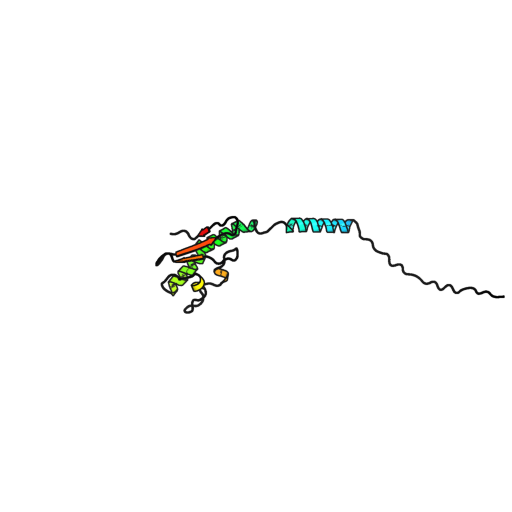1.00 90.75 85 LEU A N 1
ATOM 631 C CA . LEU A 1 85 ? -14.115 -5.559 5.543 1.00 90.75 85 LEU A CA 1
ATOM 632 C C . LEU A 1 85 ? -14.633 -6.137 4.212 1.00 90.75 85 LEU A C 1
ATOM 634 O O . LEU A 1 85 ? -15.381 -5.461 3.500 1.00 90.75 85 LEU A O 1
ATOM 638 N N . LEU A 1 86 ? -14.265 -7.379 3.873 1.00 91.00 86 LEU A N 1
ATOM 639 C CA . LEU A 1 86 ? -14.695 -8.066 2.648 1.00 91.00 86 LEU A CA 1
ATOM 640 C C . LEU A 1 86 ? -16.068 -8.730 2.794 1.00 91.00 86 LEU A C 1
ATOM 642 O O . LEU A 1 86 ? -16.752 -8.969 1.799 1.00 91.00 86 LEU A O 1
ATOM 646 N N . LYS A 1 87 ? -16.450 -9.090 4.024 1.00 81.62 87 LYS A N 1
ATOM 647 C CA . LYS A 1 87 ? -17.593 -9.967 4.318 1.00 81.62 87 LYS A CA 1
ATOM 648 C C . LYS A 1 87 ? -18.592 -9.313 5.266 1.00 81.62 87 LYS A C 1
ATOM 650 O O . LYS A 1 87 ? -19.104 -9.952 6.182 1.00 81.62 87 LYS A O 1
ATOM 655 N N . ASP A 1 88 ? -18.922 -8.048 5.031 1.00 76.75 88 ASP A N 1
ATOM 656 C CA . ASP A 1 88 ? -20.041 -7.429 5.737 1.00 76.75 88 ASP A CA 1
ATOM 657 C C . ASP A 1 88 ? -21.368 -8.004 5.209 1.00 76.75 88 ASP A C 1
ATOM 659 O O . ASP A 1 88 ? -21.953 -7.539 4.229 1.00 76.75 88 ASP A O 1
ATOM 663 N N . HIS A 1 89 ? -21.828 -9.063 5.874 1.00 66.44 89 HIS A N 1
ATOM 664 C CA . HIS A 1 89 ? -23.061 -9.778 5.553 1.00 66.44 89 HIS A CA 1
ATOM 665 C C . HIS A 1 89 ? -24.332 -8.946 5.780 1.00 66.44 89 HIS A C 1
ATOM 667 O O . HIS A 1 89 ? -25.395 -9.333 5.299 1.00 66.44 89 HIS A O 1
ATOM 673 N N . ARG A 1 90 ? -24.253 -7.837 6.532 1.00 69.31 90 ARG A N 1
ATOM 674 C CA . ARG A 1 90 ? -25.416 -7.019 6.905 1.00 69.31 90 ARG A CA 1
ATOM 675 C C . ARG A 1 90 ? -25.582 -5.797 6.008 1.00 69.31 90 ARG A C 1
ATOM 677 O O . ARG A 1 90 ? -26.709 -5.467 5.659 1.00 69.31 90 ARG A O 1
ATOM 684 N N . HIS A 1 91 ? -24.482 -5.154 5.619 1.00 75.12 91 HIS A N 1
ATOM 685 C CA . HIS A 1 91 ? -24.510 -3.900 4.854 1.00 75.12 91 HIS A CA 1
ATOM 686 C C . HIS A 1 91 ? -23.770 -3.969 3.511 1.00 75.12 91 HIS A C 1
ATOM 688 O O . HIS A 1 91 ? -23.623 -2.941 2.847 1.00 75.12 91 HIS A O 1
ATOM 694 N N . GLY A 1 92 ? -23.302 -5.154 3.111 1.00 78.50 92 GLY A N 1
ATOM 695 C CA . GLY A 1 92 ? -22.507 -5.355 1.901 1.00 78.50 92 GLY A CA 1
ATOM 696 C C . GLY A 1 92 ? -21.037 -4.972 2.087 1.00 78.50 92 GLY A C 1
ATOM 697 O O . GLY A 1 92 ? -20.705 -4.112 2.905 1.00 78.50 92 GLY A O 1
ATOM 698 N N . ALA A 1 93 ? -20.160 -5.620 1.312 1.00 84.62 93 ALA A N 1
ATOM 699 C CA . ALA A 1 93 ? -18.706 -5.480 1.411 1.00 84.62 93 ALA A CA 1
ATOM 700 C C . ALA A 1 93 ? -18.257 -4.007 1.441 1.00 84.62 93 ALA A C 1
ATOM 702 O O . ALA A 1 93 ? -18.687 -3.191 0.624 1.00 84.62 93 ALA A O 1
ATOM 703 N N . ILE A 1 94 ? -17.391 -3.673 2.401 1.00 88.81 94 ILE A N 1
ATOM 704 C CA . ILE A 1 94 ? -16.841 -2.320 2.582 1.00 88.81 94 ILE A CA 1
ATOM 705 C C . ILE A 1 94 ? -15.611 -2.123 1.697 1.00 88.81 94 ILE A C 1
ATOM 707 O O . ILE A 1 94 ? -15.372 -1.018 1.219 1.00 88.81 94 ILE A O 1
ATOM 711 N N . ALA A 1 95 ? -14.863 -3.202 1.477 1.00 91.25 95 ALA A N 1
ATOM 712 C CA . ALA A 1 95 ? -13.670 -3.250 0.651 1.00 91.25 95 ALA A CA 1
ATOM 713 C C . ALA A 1 95 ? -13.725 -4.448 -0.303 1.00 91.25 95 ALA A C 1
ATOM 715 O O . ALA A 1 95 ? -14.427 -5.434 -0.064 1.00 91.25 95 ALA A O 1
ATOM 716 N N . THR A 1 96 ? -12.943 -4.382 -1.372 1.00 91.75 96 THR A N 1
ATOM 717 C CA . THR A 1 96 ? -12.638 -5.515 -2.244 1.00 91.75 96 THR A CA 1
ATOM 718 C C . THR A 1 96 ? -11.272 -6.106 -1.909 1.00 91.75 96 THR A C 1
ATOM 720 O O . THR A 1 96 ? -10.440 -5.493 -1.245 1.00 91.75 96 THR A O 1
ATOM 723 N N . GLU A 1 97 ? -10.998 -7.301 -2.430 1.00 91.56 97 GLU A N 1
ATOM 724 C CA . GLU A 1 97 ? -9.692 -7.954 -2.283 1.00 91.56 97 GLU A CA 1
ATOM 725 C C . GLU A 1 97 ? -8.533 -7.100 -2.825 1.00 91.56 97 GLU A C 1
ATOM 727 O O . GLU A 1 97 ? -7.413 -7.201 -2.336 1.00 91.56 97 GLU A O 1
ATOM 732 N N . LYS A 1 98 ? -8.792 -6.255 -3.832 1.00 90.88 98 LYS A N 1
ATOM 733 C CA . LYS A 1 98 ? -7.782 -5.349 -4.392 1.00 90.88 98 LYS A CA 1
ATOM 734 C C . LYS A 1 98 ? -7.480 -4.186 -3.456 1.00 90.88 98 LYS A C 1
ATOM 736 O O . LYS A 1 98 ? -6.328 -3.784 -3.367 1.00 90.88 98 LYS A O 1
ATOM 741 N N . ASP A 1 99 ? -8.489 -3.693 -2.745 1.00 91.75 99 ASP A N 1
ATOM 742 C CA . ASP A 1 99 ? -8.345 -2.550 -1.841 1.00 91.75 99 ASP A CA 1
ATOM 743 C C . ASP A 1 99 ? -7.498 -2.890 -0.614 1.00 91.75 99 ASP A C 1
ATOM 745 O O . ASP A 1 99 ? -6.961 -1.990 0.015 1.00 91.75 99 ASP A O 1
ATOM 749 N N . LEU A 1 100 ? -7.372 -4.178 -0.277 1.00 93.81 100 LEU A N 1
ATOM 750 C CA . LEU A 1 100 ? -6.593 -4.655 0.867 1.00 93.81 100 LEU A CA 1
ATOM 751 C C . LEU A 1 100 ? -5.174 -5.101 0.495 1.00 93.81 100 LEU A C 1
ATOM 753 O O . LEU A 1 100 ? -4.474 -5.644 1.351 1.00 93.81 100 LEU A O 1
ATOM 757 N N . LYS A 1 101 ? -4.751 -4.906 -0.759 1.00 94.12 101 LYS A N 1
ATOM 758 C CA . LYS A 1 101 ? -3.405 -5.252 -1.221 1.00 94.12 101 LYS A CA 1
ATOM 759 C C . LYS A 1 101 ? -2.536 -4.019 -1.381 1.00 94.12 101 LYS A C 1
ATOM 761 O O . LYS A 1 101 ? -2.959 -3.003 -1.927 1.00 94.12 101 LYS A O 1
ATOM 766 N N . ASP A 1 102 ? -1.301 -4.151 -0.936 1.00 94.12 102 ASP A N 1
ATOM 767 C CA . ASP A 1 102 ? -0.260 -3.163 -1.109 1.00 94.12 102 ASP A CA 1
ATOM 768 C C . ASP A 1 102 ? 0.283 -3.155 -2.554 1.00 94.12 102 ASP A C 1
ATOM 770 O O . ASP A 1 102 ? -0.048 -4.027 -3.373 1.00 94.12 102 ASP A O 1
ATOM 774 N N . PRO A 1 103 ? 1.140 -2.182 -2.907 1.00 91.69 103 PRO A N 1
ATOM 775 C CA . PRO A 1 103 ? 1.683 -2.056 -4.260 1.00 91.69 103 PRO A CA 1
ATOM 776 C C . PRO A 1 103 ? 2.627 -3.186 -4.693 1.00 91.69 103 PRO A C 1
ATOM 778 O O . PRO A 1 103 ? 3.039 -3.224 -5.861 1.00 91.69 103 PRO A O 1
ATOM 781 N N . TRP A 1 104 ? 2.988 -4.090 -3.783 1.00 90.94 104 TRP A N 1
ATOM 782 C CA . TRP A 1 104 ? 3.781 -5.291 -4.041 1.00 90.94 104 TRP A CA 1
ATOM 783 C C . TRP A 1 104 ? 2.914 -6.558 -4.096 1.00 90.94 104 TRP A C 1
ATOM 785 O O . TRP A 1 104 ? 3.417 -7.632 -4.418 1.00 90.94 104 TRP A O 1
ATOM 795 N N . GLY A 1 105 ? 1.603 -6.424 -3.880 1.00 90.06 105 GLY A N 1
ATOM 796 C CA . GLY A 1 105 ? 0.618 -7.497 -3.964 1.00 90.06 105 GLY A CA 1
ATOM 797 C C . GLY A 1 105 ? 0.407 -8.261 -2.658 1.00 90.06 105 GLY A C 1
ATOM 798 O O . GLY A 1 105 ? -0.386 -9.210 -2.648 1.00 90.06 105 GLY A O 1
ATOM 799 N N . ASN A 1 106 ? 1.066 -7.854 -1.571 1.00 91.44 106 ASN A N 1
ATOM 800 C CA . ASN A 1 106 ? 0.852 -8.425 -0.247 1.00 91.44 106 ASN A CA 1
ATOM 801 C C . ASN A 1 106 ? -0.367 -7.776 0.402 1.00 91.44 106 ASN A C 1
ATOM 803 O O . ASN A 1 106 ? -0.731 -6.646 0.093 1.00 91.44 106 ASN A O 1
ATOM 807 N N . ARG A 1 107 ? -1.033 -8.492 1.304 1.00 93.94 107 ARG A N 1
ATOM 808 C CA . ARG A 1 107 ? -2.162 -7.925 2.044 1.00 93.94 107 ARG A CA 1
ATOM 809 C C . ARG A 1 107 ? -1.647 -6.979 3.131 1.00 93.94 107 ARG A C 1
ATOM 811 O O . ARG A 1 107 ? -0.699 -7.333 3.832 1.00 93.94 107 ARG A O 1
ATOM 818 N N . TYR A 1 108 ? -2.305 -5.836 3.310 1.00 95.44 108 TYR A N 1
ATOM 819 C CA . TYR A 1 108 ? -2.061 -4.978 4.469 1.00 95.44 108 TYR A CA 1
ATOM 820 C C . TYR A 1 108 ? -2.340 -5.728 5.773 1.00 95.44 108 TYR A C 1
ATOM 822 O O . TYR A 1 108 ? -3.246 -6.560 5.864 1.00 95.44 108 TYR A O 1
ATOM 830 N N . GLN A 1 109 ? -1.553 -5.422 6.795 1.00 95.06 109 GLN A N 1
ATOM 831 C CA . GLN A 1 109 ? -1.652 -6.033 8.110 1.00 95.06 109 GLN A CA 1
ATOM 832 C C . GLN A 1 109 ? -2.433 -5.122 9.047 1.00 95.06 109 GLN A C 1
ATOM 834 O O . GLN A 1 109 ? -2.221 -3.915 9.073 1.00 95.06 109 GLN A O 1
ATOM 839 N N . TYR A 1 110 ? -3.330 -5.719 9.822 1.00 95.06 110 TYR A N 1
ATOM 840 C CA . TYR A 1 110 ? -4.178 -5.026 10.782 1.00 95.06 110 TYR A CA 1
ATOM 841 C C . TYR A 1 110 ? -4.157 -5.777 12.106 1.00 95.06 110 TYR A C 1
ATOM 843 O O . TYR A 1 110 ? -4.272 -7.007 12.132 1.00 95.06 110 TYR A O 1
ATOM 851 N N . LYS A 1 111 ? -4.073 -5.037 13.210 1.00 94.38 111 LYS A N 1
ATOM 852 C CA . LYS A 1 111 ? -4.167 -5.594 14.555 1.00 94.38 111 LYS A CA 1
ATOM 853 C C . LYS A 1 111 ? -4.922 -4.647 15.468 1.00 94.38 111 LYS A C 1
ATOM 855 O O . LYS A 1 111 ? -4.479 -3.538 15.733 1.00 94.38 111 LYS A O 1
ATOM 860 N N . LYS A 1 112 ? -6.028 -5.120 16.030 1.00 93.19 112 LYS A N 1
ATOM 861 C CA . LYS A 1 112 ? -6.721 -4.431 17.118 1.00 93.19 112 LYS A CA 1
ATOM 862 C C . LYS A 1 112 ? -5.870 -4.510 18.393 1.00 93.19 112 LYS A C 1
ATOM 864 O O . LYS A 1 112 ? -5.555 -5.603 18.862 1.00 93.19 112 LYS A O 1
ATOM 869 N N . THR A 1 113 ? -5.461 -3.363 18.929 1.00 91.38 113 THR A N 1
ATOM 870 C CA . THR A 1 113 ? -4.593 -3.245 20.119 1.00 91.38 113 THR A CA 1
ATOM 871 C C . THR A 1 113 ? -5.373 -2.852 21.376 1.00 91.38 113 THR A C 1
ATOM 873 O O . THR A 1 113 ? -4.881 -3.024 22.489 1.00 91.38 113 THR A O 1
ATOM 876 N N . GLY A 1 114 ? -6.614 -2.380 21.222 1.00 88.62 114 GLY A N 1
ATOM 877 C CA . GLY A 1 114 ? -7.518 -2.049 22.320 1.00 88.62 114 GLY A CA 1
ATOM 878 C C . GLY A 1 114 ? -8.973 -1.928 21.865 1.00 88.62 114 GLY A C 1
ATOM 879 O O . GLY A 1 114 ? -9.324 -2.300 20.748 1.00 88.62 114 GLY A O 1
ATOM 880 N N . ALA A 1 115 ? -9.838 -1.388 22.730 1.00 84.31 115 ALA A N 1
ATOM 881 C CA . ALA A 1 115 ? -11.265 -1.232 22.423 1.00 84.31 115 ALA A CA 1
ATOM 882 C C . ALA A 1 115 ? -11.509 -0.325 21.203 1.00 84.31 115 ALA A C 1
ATOM 884 O O . ALA A 1 115 ? -12.277 -0.690 20.318 1.00 84.31 115 ALA A O 1
ATOM 885 N N . ASN A 1 116 ? -10.790 0.801 21.145 1.00 85.38 116 ASN A N 1
ATOM 886 C CA . ASN A 1 116 ? -10.849 1.798 20.070 1.00 85.38 116 ASN A CA 1
ATOM 887 C C . ASN A 1 116 ? -9.462 2.084 19.468 1.00 85.38 116 ASN A C 1
ATOM 889 O O . ASN A 1 116 ? -9.268 3.122 18.847 1.00 85.38 116 ASN A O 1
ATOM 893 N N . LYS A 1 117 ? -8.489 1.192 19.686 1.00 90.44 117 LYS A N 1
ATOM 894 C CA . LYS A 1 117 ? -7.125 1.330 19.164 1.00 90.44 117 LYS A CA 1
ATOM 895 C C . LYS A 1 117 ? -6.793 0.157 18.258 1.00 90.44 117 LYS A C 1
ATOM 897 O O . LYS A 1 117 ? -7.116 -0.992 18.579 1.00 90.44 117 LYS A O 1
ATOM 902 N N . TYR A 1 118 ? -6.160 0.455 17.136 1.00 93.25 118 TYR A N 1
ATOM 903 C CA . TYR A 1 118 ? -5.701 -0.529 16.173 1.00 93.25 118 TYR A CA 1
ATOM 904 C C . TYR A 1 118 ? -4.426 -0.038 15.501 1.00 93.25 118 TYR A C 1
ATOM 906 O O . TYR A 1 118 ? -4.158 1.154 15.456 1.00 93.25 118 TYR A O 1
ATOM 914 N N . GLU A 1 119 ? -3.675 -0.982 14.959 1.00 93.88 119 GLU A N 1
ATOM 915 C CA . GLU A 1 119 ? -2.474 -0.748 14.181 1.00 93.88 119 GLU A CA 1
ATOM 916 C C . GLU A 1 119 ? -2.716 -1.256 12.758 1.00 93.88 119 GLU A C 1
ATOM 918 O O . GLU A 1 119 ? -3.243 -2.359 12.569 1.00 93.88 119 GLU A O 1
ATOM 923 N N . LEU A 1 120 ? -2.340 -0.457 11.762 1.00 95.06 120 LEU A N 1
ATOM 924 C CA . LEU A 1 120 ? -2.422 -0.793 10.345 1.00 95.06 120 LEU A CA 1
ATOM 925 C C . LEU A 1 120 ? -1.047 -0.575 9.712 1.00 95.06 120 LEU A C 1
ATOM 927 O O . LEU A 1 120 ? -0.449 0.481 9.904 1.00 95.06 120 LEU A O 1
ATOM 931 N N . TRP A 1 121 ? -0.519 -1.566 8.989 1.00 95.50 121 TRP A N 1
ATOM 932 C CA . TRP A 1 121 ? 0.815 -1.460 8.394 1.00 95.50 121 TRP A CA 1
ATOM 933 C C . TRP A 1 121 ? 1.036 -2.364 7.177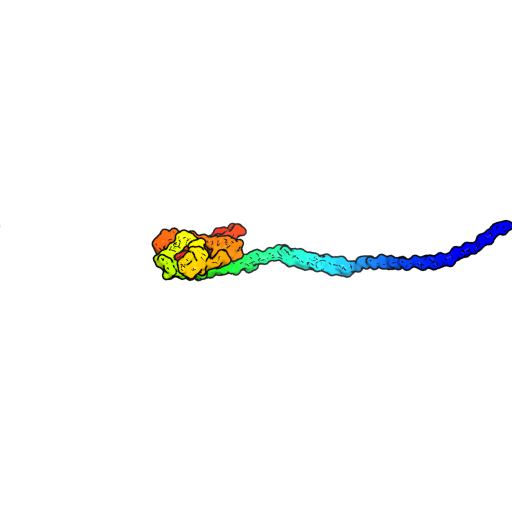 1.00 95.50 121 TRP A C 1
ATOM 935 O O . TRP A 1 121 ? 0.303 -3.323 6.936 1.00 95.50 121 TRP A O 1
ATOM 945 N N . THR A 1 122 ? 2.099 -2.089 6.425 1.00 95.00 122 THR A N 1
ATOM 946 C CA . THR A 1 122 ? 2.730 -3.035 5.493 1.00 95.00 122 THR A CA 1
ATOM 947 C C . THR A 1 122 ? 4.253 -3.006 5.649 1.00 95.00 122 THR A C 1
ATOM 949 O O . THR A 1 122 ? 4.794 -2.182 6.387 1.00 95.00 122 THR A O 1
ATOM 952 N N . VAL A 1 123 ? 4.946 -3.943 5.006 1.00 93.50 123 VAL A N 1
ATOM 953 C CA . VAL A 1 123 ? 6.406 -4.052 5.013 1.00 93.50 123 VAL A CA 1
ATOM 954 C C . VAL A 1 123 ? 6.899 -4.058 3.572 1.00 93.50 123 VAL A C 1
ATOM 956 O O . VAL A 1 123 ? 6.406 -4.840 2.756 1.00 93.50 123 VAL A O 1
ATOM 959 N N . THR A 1 124 ? 7.863 -3.192 3.254 1.00 89.88 124 THR A N 1
ATOM 960 C CA . THR A 1 124 ? 8.484 -3.177 1.927 1.00 89.88 124 THR A CA 1
ATOM 961 C C . THR A 1 124 ? 9.203 -4.510 1.665 1.00 89.88 124 THR A C 1
ATOM 963 O O . THR A 1 124 ? 9.708 -5.135 2.602 1.00 89.88 124 THR A O 1
ATOM 966 N N . PRO A 1 125 ? 9.246 -5.016 0.420 1.00 86.69 125 PRO A N 1
ATOM 967 C CA . PRO A 1 125 ? 9.969 -6.247 0.121 1.00 86.69 125 PRO A CA 1
ATOM 968 C C . PRO A 1 125 ? 11.463 -6.147 0.447 1.00 86.69 125 PRO A C 1
ATOM 970 O O . PRO A 1 125 ? 12.037 -5.061 0.506 1.00 86.69 125 PRO A O 1
ATOM 973 N N . ALA A 1 126 ? 12.115 -7.302 0.593 1.00 79.88 126 ALA A N 1
ATOM 974 C CA . ALA A 1 126 ? 13.568 -7.366 0.721 1.00 79.88 126 ALA A CA 1
ATOM 975 C C . ALA A 1 126 ? 14.263 -6.630 -0.452 1.00 79.88 126 ALA A C 1
ATOM 977 O O . ALA A 1 126 ? 13.807 -6.753 -1.594 1.00 79.88 126 ALA A O 1
ATOM 978 N N . PRO A 1 127 ? 15.380 -5.918 -0.204 1.00 78.31 127 PRO A N 1
ATOM 979 C CA . PRO A 1 127 ? 16.206 -5.970 1.009 1.00 78.31 127 PRO A CA 1
ATOM 980 C C . PRO A 1 127 ? 15.769 -5.051 2.162 1.00 78.31 127 PRO A C 1
ATOM 982 O O . PRO A 1 127 ? 16.184 -5.298 3.293 1.00 78.31 127 PRO A O 1
ATOM 985 N N . ASP A 1 128 ? 14.934 -4.044 1.910 1.00 80.06 128 ASP A N 1
ATOM 986 C CA . ASP A 1 128 ? 14.784 -2.914 2.835 1.00 80.06 128 ASP A CA 1
ATOM 987 C C . ASP A 1 128 ? 13.913 -3.239 4.060 1.00 80.06 128 ASP A C 1
ATOM 989 O O . ASP A 1 128 ? 14.205 -2.768 5.157 1.00 80.06 128 ASP A O 1
ATOM 993 N N . ASN A 1 129 ? 12.895 -4.102 3.914 1.00 86.50 129 ASN A N 1
ATOM 994 C CA . ASN A 1 129 ? 12.014 -4.566 5.004 1.00 86.50 129 ASN A CA 1
ATOM 995 C C . ASN A 1 129 ? 11.497 -3.433 5.915 1.00 86.50 129 ASN A C 1
ATOM 997 O O . ASN A 1 129 ? 11.346 -3.601 7.130 1.00 86.50 129 ASN A O 1
ATOM 1001 N N . VAL A 1 130 ? 11.231 -2.267 5.329 1.00 88.81 130 VAL A N 1
ATOM 1002 C CA . VAL A 1 130 ? 10.787 -1.071 6.042 1.00 88.81 130 VAL A CA 1
ATOM 1003 C C . VAL A 1 130 ? 9.312 -1.225 6.371 1.00 88.81 130 VAL A C 1
ATOM 1005 O O . VAL A 1 130 ? 8.488 -1.492 5.497 1.00 88.81 130 VAL A O 1
ATOM 1008 N N . LYS A 1 131 ? 8.967 -1.058 7.647 1.00 92.19 131 LYS A N 1
ATOM 1009 C CA . LYS A 1 131 ? 7.577 -1.040 8.097 1.00 92.19 131 LYS A CA 1
ATOM 1010 C C . LYS A 1 131 ? 6.981 0.344 7.852 1.00 92.19 131 LYS A C 1
ATOM 1012 O O . LYS A 1 131 ? 7.477 1.326 8.391 1.00 92.19 131 LYS A O 1
ATOM 1017 N N . ILE A 1 132 ? 5.893 0.390 7.092 1.00 92.25 132 ILE A N 1
ATOM 1018 C CA . ILE A 1 132 ? 5.069 1.582 6.872 1.00 92.25 132 ILE A CA 1
ATOM 1019 C C . ILE A 1 132 ? 3.787 1.375 7.672 1.00 92.25 132 ILE A C 1
ATOM 1021 O O . ILE A 1 132 ? 3.007 0.480 7.343 1.00 92.25 132 ILE A O 1
ATOM 1025 N N . SER A 1 133 ? 3.588 2.144 8.738 1.00 91.25 133 SER A N 1
ATOM 1026 C CA . SER A 1 133 ? 2.447 2.018 9.653 1.00 91.25 133 SER A CA 1
ATOM 1027 C C . SER A 1 133 ? 1.714 3.336 9.821 1.00 91.25 133 SER A C 1
ATOM 1029 O O . SER A 1 133 ? 2.334 4.388 9.734 1.00 91.25 133 SER A O 1
ATOM 1031 N N . SER A 1 134 ? 0.420 3.271 10.123 1.00 82.00 134 SER A N 1
ATOM 1032 C CA . SER A 1 134 ? -0.339 4.446 10.537 1.00 82.00 134 SER A CA 1
ATOM 1033 C C . SER A 1 134 ? 0.200 4.868 11.895 1.00 82.00 134 SER A C 1
ATOM 1035 O O . SER A 1 134 ? 0.183 4.046 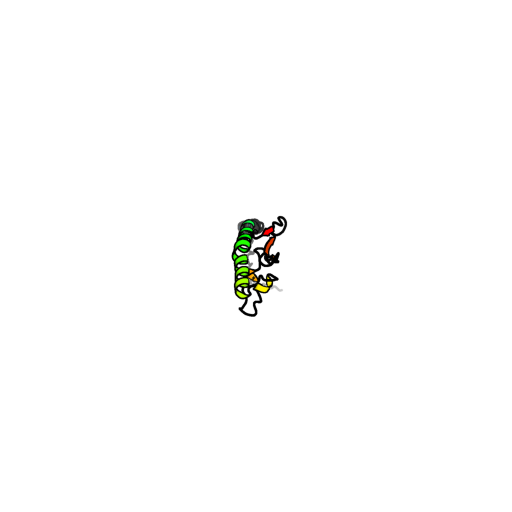12.814 1.00 82.00 134 SER A O 1
ATOM 1037 N N . GLU A 1 135 ? 0.718 6.087 12.014 1.00 73.38 135 GLU A N 1
ATOM 1038 C CA . GLU A 1 135 ? 1.177 6.611 13.300 1.00 73.38 135 GLU A CA 1
ATOM 1039 C C . GLU A 1 135 ? 0.032 6.543 14.327 1.00 73.38 135 GLU A C 1
ATOM 1041 O O . GLU A 1 135 ? -1.125 6.822 14.003 1.00 73.38 135 GLU A O 1
ATOM 1046 N N . ASP A 1 136 ? 0.353 6.091 15.544 1.00 51.72 136 ASP A N 1
ATOM 1047 C CA . ASP A 1 136 ? -0.566 6.137 16.681 1.00 51.72 136 ASP A CA 1
ATOM 1048 C C . ASP A 1 136 ? -0.838 7.616 17.006 1.00 51.72 136 ASP A C 1
ATOM 1050 O O . ASP A 1 136 ? 0.029 8.288 17.568 1.00 51.72 136 ASP A O 1
ATOM 1054 N N . GLU A 1 137 ? -2.021 8.126 16.659 1.00 43.25 137 GLU A N 1
ATOM 1055 C CA . GLU A 1 137 ? -2.537 9.370 17.254 1.00 43.25 137 GLU A CA 1
ATOM 1056 C C . GLU A 1 137 ? -2.960 9.143 18.721 1.00 43.25 137 GLU A C 1
ATOM 1058 O O . GLU A 1 137 ? -3.590 8.097 19.040 1.00 43.25 137 GLU A O 1
#

Sequence (137 aa):
MKTLQLALSSKSSTTHAKRGFTLIEILIVLALIGLVAALSMGGLSGIFGESKEQIAATWVEGNGQALISRYVTRHGQLPEKIEDLLKDHRHGAIATEKDLKDPWGNRYQYKKTGANKYELWTVTPAPDNVKISSEDE

Secondary structure (DSSP, 8-state):
-------------------PPPHHHHHHHHHHHHHHHHHHTS-TTTTTHHHHHHHHHHIIIIIHHHHHHHHHHHHSS--SSGGGGT--TTT--SS-TTTTB-TTSPBPEEEE-SSS-EEEEEEPPTTT--EEE----

Foldseek 3Di:
DDDDDDDDPPDDDPDDDDDDDDPVVVVVVVVVVVVCVVVVVDDPCVVCQVVLLVQQLCLQQPVLVVLQVVVCVVPVFGDQFPCVQQCPVPPHRSDDQVSQAGPVGDGWGKHDPDGPDIKIWDFDDPPPRDIRIHDDD

pLDDT: mean 83.58, std 13.61, range [43.25, 96.31]

Radius of gyration: 34.99 Å; chains: 1; bounding box: 53×57×115 Å